Protein AF-A0A401ZTD4-F1 (afdb_monomer)

Mean predicted aligned error: 9.19 Å

Foldseek 3Di:
DDKDWDADPVLATQDIDDDPDDALVRLLVRVLSSLVSQQVVVVVPDDDDDDDDDDDDPDDPPRPRPQDQEDEDAPDPSNVSSVVVCCVVVVHPPNRYYHHDPVVCVSVVVSCVQVCVVAVVVVHDPDPVVVVVVVVVSSVVVCLCPQVDPPHRHPNVVVSVVVVCVVVVNDD

Radius of gyration: 19.17 Å; Cα contacts (8 Å, |Δi|>4): 160; chains: 1; bounding box: 56×31×46 Å

Solvent-accessible surface area (backbone atoms only — not comparable to full-atom values): 10530 Å² total; per-residue (Å²): 109,39,79,47,74,44,60,51,97,86,69,46,81,58,35,75,45,79,36,74,58,86,43,31,69,55,45,33,56,45,50,57,52,36,55,54,39,42,33,56,58,55,69,73,70,66,81,89,77,88,89,88,86,89,81,95,74,97,66,84,85,68,77,86,50,76,74,62,63,62,47,81,45,72,84,54,76,26,51,63,54,21,50,53,50,33,37,75,72,65,78,34,69,82,82,45,43,80,40,64,46,76,78,75,44,49,62,60,60,55,64,47,46,62,58,49,66,67,42,59,82,61,79,60,65,96,42,70,68,60,41,49,57,51,51,50,52,53,50,53,54,47,37,46,60,66,28,73,41,89,99,30,57,57,81,41,61,65,55,49,49,52,52,52,27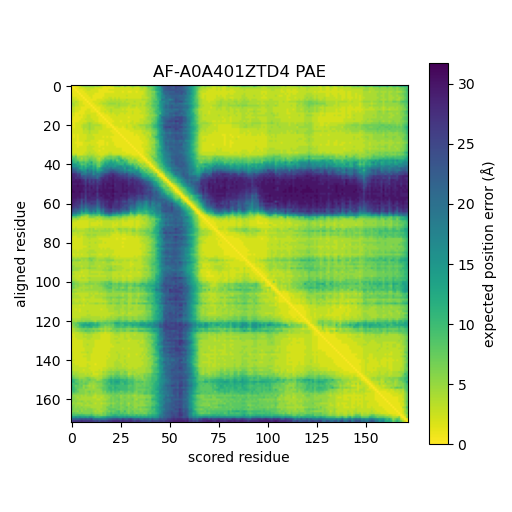,57,76,70,70,43,88,122

InterPro domains:
  IPR032874 DDE domain [PF13610] (2-39)
  IPR032874 DDE domain [PF13610] (68-148)
  IPR052183 Bacterial Insertion Sequence Transposase [PTHR35528] (68-152)

Sequence (172 aa):
MYLYRAVDSNGNILEFLLRPTRDAESAKCFFVKALASTARSASQACPISEQMAPPTTPTDTTIITPIPRVINVDKNAAYPKAIAELKATGMLAQHVELRQVKYLNNLIEQDHRFLKRLTKPGMGFFSFETAWRTIQGFEVMNMLRKGQVQGVNKGDVQRQATLVARLFGIVA

Organism: NCBI:txid1936993

Structure (mmCIF, N/CA/C/O backbone):
data_AF-A0A401ZTD4-F1
#
_entry.id   AF-A0A401ZTD4-F1
#
loop_
_atom_site.group_PDB
_atom_site.id
_atom_site.type_symbol
_atom_site.label_atom_id
_atom_site.label_alt_id
_atom_site.label_comp_id
_atom_site.label_asym_id
_atom_site.label_entity_id
_atom_site.label_seq_id
_atom_site.pdbx_PDB_ins_code
_atom_site.Cartn_x
_atom_site.Cartn_y
_atom_site.Cartn_z
_atom_site.occupancy
_atom_site.B_iso_or_equiv
_atom_site.auth_seq_id
_atom_site.auth_comp_id
_atom_site.auth_asym_id
_atom_site.auth_atom_id
_atom_site.pdbx_PDB_model_num
ATOM 1 N N . MET A 1 1 ? 10.043 2.271 9.294 1.00 86.62 1 MET A N 1
ATOM 2 C CA . MET A 1 1 ? 9.510 2.414 7.923 1.00 86.62 1 MET A CA 1
ATOM 3 C C . MET A 1 1 ? 8.459 1.346 7.694 1.00 86.62 1 MET A C 1
ATOM 5 O O . MET A 1 1 ? 8.718 0.183 7.976 1.00 86.62 1 MET A O 1
ATOM 9 N N . TYR A 1 2 ? 7.288 1.741 7.217 1.00 89.94 2 TYR A N 1
ATOM 10 C CA . TYR A 1 2 ? 6.114 0.894 7.064 1.00 89.94 2 TYR A CA 1
ATOM 11 C C . TYR A 1 2 ? 5.547 1.072 5.664 1.00 89.94 2 TYR A C 1
ATOM 13 O O . TYR A 1 2 ? 5.308 2.197 5.230 1.00 89.94 2 TYR A O 1
ATOM 21 N N . LEU A 1 3 ? 5.350 -0.042 4.966 1.00 90.56 3 LEU A N 1
ATOM 22 C CA . LEU A 1 3 ? 4.694 -0.068 3.668 1.00 90.56 3 LEU A CA 1
ATOM 23 C C . LEU A 1 3 ? 3.213 -0.377 3.868 1.00 90.56 3 LEU A C 1
ATOM 25 O O . LEU A 1 3 ? 2.852 -1.474 4.293 1.00 90.56 3 LEU A O 1
ATOM 29 N N . TYR A 1 4 ? 2.376 0.588 3.529 1.00 92.06 4 TYR A N 1
ATOM 30 C CA . TYR A 1 4 ? 0.948 0.404 3.354 1.00 92.06 4 TYR A CA 1
ATOM 31 C C . TYR A 1 4 ? 0.690 -0.001 1.909 1.00 92.06 4 TYR A C 1
ATOM 33 O O . TYR A 1 4 ? 1.300 0.547 0.989 1.00 92.06 4 TYR A O 1
ATOM 41 N N . ARG A 1 5 ? -0.195 -0.972 1.706 1.00 91.56 5 ARG A N 1
ATOM 42 C CA . ARG A 1 5 ? -0.524 -1.492 0.381 1.00 91.56 5 ARG A CA 1
ATOM 43 C C . ARG A 1 5 ? -1.977 -1.933 0.343 1.00 91.56 5 ARG A C 1
ATOM 45 O O . ARG A 1 5 ? -2.452 -2.550 1.292 1.00 91.56 5 ARG A O 1
ATOM 52 N N . ALA A 1 6 ? -2.661 -1.590 -0.739 1.00 91.12 6 ALA A N 1
ATOM 53 C CA . ALA A 1 6 ? -4.058 -1.898 -0.982 1.00 91.12 6 ALA A CA 1
ATOM 54 C C . ALA A 1 6 ? -4.144 -2.758 -2.234 1.00 91.12 6 ALA A C 1
ATOM 56 O O . ALA A 1 6 ? -3.526 -2.450 -3.258 1.00 91.12 6 ALA A O 1
ATOM 57 N N . VAL A 1 7 ? -4.923 -3.826 -2.129 1.00 89.31 7 VAL A N 1
ATOM 58 C CA . VAL A 1 7 ? -5.234 -4.719 -3.237 1.00 89.31 7 VAL A CA 1
ATOM 59 C C . VAL A 1 7 ? -6.740 -4.900 -3.332 1.00 89.31 7 VAL A C 1
ATOM 61 O O . VAL A 1 7 ? -7.432 -4.833 -2.314 1.00 89.31 7 VAL A O 1
ATOM 64 N N . ASP A 1 8 ? -7.243 -5.110 -4.542 1.00 88.31 8 ASP A N 1
ATOM 65 C CA . ASP A 1 8 ? -8.642 -5.475 -4.755 1.00 88.31 8 ASP A CA 1
ATOM 66 C C . ASP A 1 8 ? -8.884 -6.966 -4.425 1.00 88.31 8 ASP A C 1
ATOM 68 O O . ASP A 1 8 ? -7.971 -7.716 -4.059 1.00 88.31 8 ASP A O 1
ATOM 72 N N . SER A 1 9 ? -10.131 -7.418 -4.573 1.00 84.56 9 SER A N 1
ATOM 73 C CA . SER A 1 9 ? -10.515 -8.822 -4.376 1.00 84.56 9 SER A CA 1
ATOM 74 C C . SER A 1 9 ? -9.865 -9.790 -5.366 1.00 84.56 9 SER A C 1
ATOM 76 O O . SER A 1 9 ? -9.782 -10.980 -5.078 1.00 84.56 9 SER A O 1
ATOM 78 N N . ASN A 1 10 ? -9.400 -9.296 -6.513 1.00 84.81 10 ASN A N 1
ATOM 79 C CA . ASN A 1 10 ? -8.729 -10.076 -7.552 1.00 84.81 10 ASN A CA 1
ATOM 80 C C . ASN A 1 10 ? -7.206 -10.144 -7.331 1.00 84.81 10 ASN A C 1
ATOM 82 O O . ASN A 1 10 ? -6.486 -10.768 -8.113 1.00 84.81 10 ASN A O 1
ATOM 86 N N . GLY A 1 11 ? -6.695 -9.502 -6.275 1.00 84.88 11 GLY A N 1
ATOM 87 C CA . GLY A 1 11 ? -5.266 -9.393 -6.001 1.00 84.88 11 GLY A CA 1
ATOM 88 C C . GLY A 1 11 ? -4.554 -8.373 -6.890 1.00 84.88 11 GLY A C 1
ATOM 89 O O . GLY A 1 11 ? -3.323 -8.431 -7.022 1.00 84.88 11 GLY A O 1
ATOM 90 N N . ASN A 1 12 ? -5.291 -7.450 -7.514 1.00 88.31 12 ASN A N 1
ATOM 91 C CA . ASN A 1 12 ? -4.704 -6.332 -8.228 1.00 88.31 12 ASN A CA 1
ATOM 92 C C . ASN A 1 12 ? -4.248 -5.239 -7.283 1.00 88.31 12 ASN A C 1
ATOM 94 O O . ASN A 1 12 ? -4.865 -5.013 -6.251 1.00 88.31 12 ASN A O 1
ATOM 98 N N . ILE A 1 13 ? -3.158 -4.562 -7.635 1.00 89.25 13 ILE A N 1
ATOM 99 C CA . ILE A 1 13 ? -2.572 -3.544 -6.771 1.00 89.25 13 ILE A CA 1
ATOM 100 C C . ILE A 1 13 ? -3.310 -2.241 -7.049 1.00 89.25 13 ILE A C 1
ATOM 102 O O . ILE A 1 13 ? -3.307 -1.765 -8.179 1.00 89.25 13 ILE A O 1
ATOM 106 N N . LEU A 1 14 ? -3.936 -1.680 -6.019 1.00 89.31 14 LEU A N 1
ATOM 107 C CA . LEU A 1 14 ? -4.659 -0.414 -6.121 1.00 89.31 14 LEU A CA 1
ATOM 108 C C . LEU A 1 14 ? -3.753 0.757 -5.765 1.00 89.31 14 LEU A C 1
ATOM 110 O O . LEU A 1 14 ? -3.711 1.762 -6.466 1.00 89.31 14 LEU A O 1
ATOM 114 N N . GLU A 1 15 ? -3.041 0.638 -4.645 1.00 91.81 15 GLU A N 1
ATOM 115 C CA . GLU A 1 15 ? -2.232 1.732 -4.125 1.00 91.81 15 GLU A CA 1
ATOM 116 C C . GLU A 1 15 ? -1.180 1.233 -3.134 1.00 91.81 15 GLU A C 1
ATOM 118 O O . GLU A 1 15 ? -1.379 0.235 -2.436 1.00 91.81 15 GLU A O 1
ATOM 123 N N . PHE A 1 16 ? -0.074 1.962 -3.022 1.00 92.31 16 PHE A N 1
ATOM 124 C CA . PHE A 1 16 ? 0.932 1.745 -1.990 1.00 92.31 16 PHE A CA 1
ATOM 125 C C . PHE A 1 16 ? 1.449 3.073 -1.424 1.00 92.31 16 PHE A C 1
ATOM 127 O O . PHE A 1 16 ? 1.441 4.123 -2.071 1.00 92.31 16 PHE A O 1
ATOM 134 N N . LEU A 1 17 ? 1.901 3.046 -0.175 1.00 92.31 17 LEU A N 1
ATOM 135 C CA . LEU A 1 17 ? 2.442 4.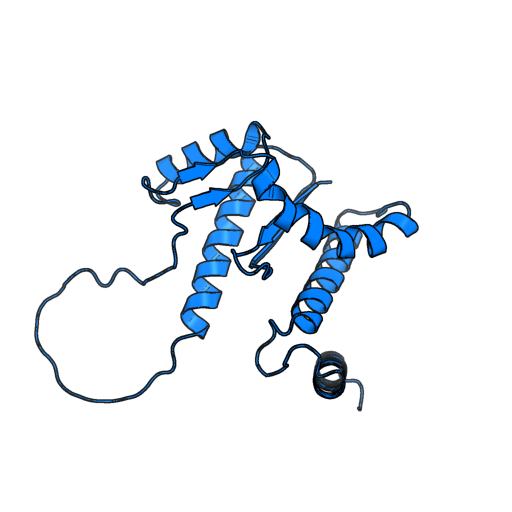213 0.511 1.00 92.31 17 LEU A CA 1
ATOM 136 C C . LEU A 1 17 ? 3.462 3.776 1.560 1.00 92.31 17 LEU A C 1
ATOM 138 O O . LEU A 1 17 ? 3.138 3.073 2.512 1.00 92.31 17 LEU A O 1
ATOM 142 N N . LEU A 1 18 ? 4.700 4.228 1.415 1.00 92.94 18 LEU A N 1
ATOM 143 C CA . LEU A 1 18 ? 5.709 4.154 2.460 1.00 92.94 18 LEU A CA 1
ATOM 144 C C . LEU A 1 18 ? 5.520 5.296 3.462 1.00 92.94 18 LEU A C 1
ATOM 146 O O . LEU A 1 18 ? 5.332 6.450 3.077 1.00 92.94 18 LEU A O 1
ATOM 150 N N . ARG A 1 19 ? 5.611 4.986 4.752 1.00 94.12 19 ARG A N 1
ATOM 151 C CA . ARG A 1 19 ? 5.589 5.967 5.845 1.00 94.12 19 ARG A CA 1
ATOM 152 C C . ARG A 1 19 ? 6.650 5.631 6.890 1.00 94.12 19 ARG A C 1
ATOM 154 O O . ARG A 1 19 ? 7.023 4.464 7.037 1.00 94.12 19 ARG A O 1
ATOM 161 N N . PRO A 1 20 ? 7.165 6.616 7.637 1.00 91.06 20 PRO A N 1
ATOM 162 C CA . PRO A 1 20 ? 8.104 6.348 8.722 1.00 91.06 20 PRO A CA 1
ATOM 163 C C . PRO A 1 20 ? 7.430 5.620 9.894 1.00 91.06 20 PRO A C 1
ATOM 165 O O . PRO A 1 20 ? 8.041 4.716 10.471 1.00 91.06 20 PRO A O 1
ATOM 168 N N . THR A 1 21 ? 6.163 5.947 10.174 1.00 93.00 21 THR A N 1
ATOM 169 C CA . THR A 1 21 ? 5.387 5.507 11.341 1.00 93.00 21 THR A CA 1
ATOM 170 C C . THR A 1 21 ? 4.154 4.677 10.961 1.00 93.00 21 THR A C 1
ATOM 172 O O . THR A 1 21 ? 3.694 4.668 9.813 1.00 93.00 21 THR A O 1
ATOM 175 N N . ARG A 1 22 ? 3.633 3.932 11.945 1.00 91.81 22 ARG A N 1
ATOM 176 C CA . ARG A 1 22 ? 2.448 3.069 11.813 1.00 91.81 22 ARG A CA 1
ATOM 177 C C . ARG A 1 22 ? 1.261 3.583 12.642 1.00 91.81 22 ARG A C 1
ATOM 179 O O . ARG A 1 22 ? 0.640 2.818 13.375 1.00 91.81 22 ARG A O 1
ATOM 186 N N . ASP A 1 23 ? 1.015 4.889 12.567 1.00 94.50 23 ASP A N 1
ATOM 187 C CA . ASP A 1 23 ? 0.002 5.620 13.338 1.00 94.50 23 ASP A CA 1
ATOM 188 C C . ASP A 1 23 ? -1.317 5.828 12.569 1.00 94.50 23 ASP A C 1
ATOM 190 O O . ASP A 1 23 ? -1.444 5.483 11.391 1.00 94.50 23 ASP A O 1
ATOM 194 N N . ALA A 1 24 ? -2.323 6.361 13.272 1.00 93.88 24 ALA A N 1
ATOM 195 C CA . ALA A 1 24 ? -3.649 6.623 12.715 1.00 93.88 24 ALA A CA 1
ATOM 196 C C . ALA A 1 24 ? -3.602 7.654 11.575 1.00 93.88 24 ALA A C 1
ATOM 198 O O . ALA A 1 24 ? -4.233 7.437 10.545 1.00 93.88 24 ALA A O 1
ATOM 199 N N . GLU A 1 25 ? -2.788 8.704 11.701 1.00 93.44 25 GLU A N 1
ATOM 200 C CA . GLU A 1 25 ? -2.612 9.729 10.662 1.00 93.44 25 GLU A CA 1
ATOM 201 C C . GLU A 1 25 ? -2.052 9.149 9.359 1.00 93.44 25 GLU A C 1
ATOM 203 O O . GLU A 1 25 ? -2.561 9.405 8.265 1.00 93.44 25 GLU A O 1
ATOM 208 N N . SER A 1 26 ? -1.029 8.299 9.455 1.00 94.44 26 SER A N 1
ATOM 209 C CA . SER A 1 26 ? -0.454 7.614 8.298 1.00 94.44 26 SER A CA 1
ATOM 210 C C . SER A 1 26 ? -1.451 6.646 7.663 1.00 94.44 26 SER A C 1
ATOM 212 O O . SER A 1 26 ? -1.539 6.587 6.435 1.00 94.44 26 SER A O 1
ATOM 214 N N . ALA A 1 27 ? -2.225 5.919 8.475 1.00 94.75 27 ALA A N 1
ATOM 215 C CA . ALA A 1 27 ? -3.280 5.035 7.986 1.00 94.75 27 ALA A CA 1
ATOM 216 C C . ALA A 1 27 ? -4.405 5.812 7.281 1.00 94.75 27 ALA A C 1
ATOM 218 O O . ALA A 1 27 ? -4.849 5.411 6.208 1.00 94.75 27 ALA A O 1
ATOM 219 N N . LYS A 1 28 ? -4.823 6.951 7.837 1.00 94.06 28 LYS A N 1
ATOM 220 C CA . LYS A 1 28 ? -5.820 7.854 7.255 1.00 94.06 28 LYS A CA 1
ATOM 221 C C . LYS A 1 28 ? -5.367 8.389 5.903 1.00 94.06 28 LYS A C 1
ATOM 223 O O . LYS A 1 28 ? -6.075 8.210 4.914 1.00 94.06 28 LYS A O 1
ATOM 228 N N . CYS A 1 29 ? -4.160 8.956 5.839 1.00 93.31 29 CYS A N 1
ATOM 229 C CA . CYS A 1 29 ? -3.552 9.413 4.587 1.00 93.31 29 CYS A CA 1
ATOM 230 C C . CYS A 1 29 ? -3.530 8.298 3.533 1.00 93.31 29 CYS A C 1
ATOM 232 O O . CYS A 1 29 ? -3.839 8.527 2.363 1.00 93.31 29 CYS A O 1
ATOM 234 N N . PHE A 1 30 ? -3.191 7.077 3.953 1.00 94.38 30 PHE A N 1
ATOM 235 C CA . PHE A 1 30 ? -3.178 5.927 3.064 1.00 94.38 30 PHE A CA 1
ATOM 236 C C . PHE A 1 30 ? -4.568 5.578 2.517 1.00 94.38 30 PHE A C 1
ATOM 238 O O . PHE A 1 30 ? -4.703 5.392 1.309 1.00 94.38 30 PHE A O 1
ATOM 245 N N . PHE A 1 31 ? -5.600 5.524 3.363 1.00 92.50 31 PHE A N 1
ATOM 246 C CA . PHE A 1 31 ? -6.964 5.242 2.912 1.00 92.50 31 PHE A CA 1
ATOM 247 C C . PHE A 1 31 ? -7.473 6.290 1.925 1.00 92.50 31 PHE A C 1
ATOM 249 O O . PHE A 1 31 ? -8.017 5.918 0.890 1.00 92.50 31 PHE A O 1
ATOM 256 N N . VAL A 1 32 ? -7.241 7.579 2.192 1.00 91.12 32 VAL A N 1
ATOM 257 C CA . VAL A 1 32 ? -7.607 8.660 1.260 1.00 91.12 32 VAL A CA 1
ATOM 258 C C . VAL A 1 32 ? -6.955 8.436 -0.103 1.00 91.12 32 VAL A C 1
ATOM 260 O O . VAL A 1 32 ? -7.631 8.480 -1.131 1.00 91.12 32 VAL A O 1
ATOM 263 N N . LYS A 1 33 ? -5.653 8.129 -0.114 1.00 91.31 33 LYS A N 1
ATOM 264 C CA . LYS A 1 33 ? -4.915 7.845 -1.347 1.00 91.31 33 LYS A CA 1
ATOM 265 C C . LYS A 1 33 ? -5.505 6.642 -2.094 1.00 91.31 33 LYS A C 1
ATOM 267 O O . LYS A 1 33 ? -5.759 6.735 -3.291 1.00 91.31 33 LYS A O 1
ATOM 272 N N . ALA A 1 34 ? -5.760 5.539 -1.389 1.00 90.75 34 ALA A N 1
ATOM 273 C CA . ALA A 1 34 ? -6.260 4.297 -1.978 1.00 90.75 34 ALA A CA 1
ATOM 274 C C . ALA A 1 34 ? -7.683 4.429 -2.553 1.00 90.75 34 ALA A C 1
ATOM 276 O O . ALA A 1 34 ? -7.962 3.928 -3.646 1.00 90.75 34 ALA A O 1
ATOM 277 N N . LEU A 1 35 ? -8.572 5.138 -1.852 1.00 88.19 35 LEU A N 1
ATOM 278 C CA . LEU A 1 35 ? -9.938 5.406 -2.312 1.00 88.19 35 LEU A CA 1
ATOM 279 C C . LEU A 1 35 ? -9.935 6.302 -3.556 1.00 88.19 35 LEU A C 1
ATOM 281 O O . LEU A 1 35 ? -10.625 6.006 -4.531 1.00 88.19 35 LEU A O 1
ATOM 285 N N . ALA A 1 36 ? -9.092 7.338 -3.572 1.00 85.88 36 ALA A N 1
ATOM 286 C CA . ALA A 1 36 ? -8.933 8.204 -4.739 1.00 85.88 36 ALA A CA 1
ATOM 287 C C . ALA A 1 36 ? -8.358 7.455 -5.956 1.00 85.88 36 ALA A C 1
ATOM 289 O O . ALA A 1 36 ? -8.752 7.718 -7.091 1.00 85.88 36 ALA A O 1
ATOM 290 N N . SER A 1 37 ? -7.439 6.511 -5.742 1.00 81.25 37 SER A N 1
ATOM 291 C CA . SER A 1 37 ? -6.886 5.687 -6.824 1.00 81.25 37 SER A CA 1
ATOM 292 C C . SER A 1 37 ? -7.911 4.710 -7.397 1.00 81.25 37 SER A C 1
ATOM 294 O O . SER A 1 37 ? -7.996 4.570 -8.613 1.00 81.25 37 SER A O 1
ATOM 296 N N . THR A 1 38 ? -8.777 4.148 -6.553 1.00 73.69 38 THR A N 1
ATOM 297 C CA . THR A 1 38 ? -9.906 3.312 -6.997 1.00 73.69 38 THR A CA 1
ATOM 298 C C . THR A 1 38 ? -10.894 4.101 -7.866 1.00 73.69 38 THR A C 1
ATOM 300 O O . THR A 1 38 ? -11.355 3.597 -8.889 1.00 73.69 38 THR A O 1
ATOM 303 N N . ALA A 1 39 ? -11.162 5.365 -7.518 1.00 68.56 39 ALA A N 1
ATOM 304 C CA . ALA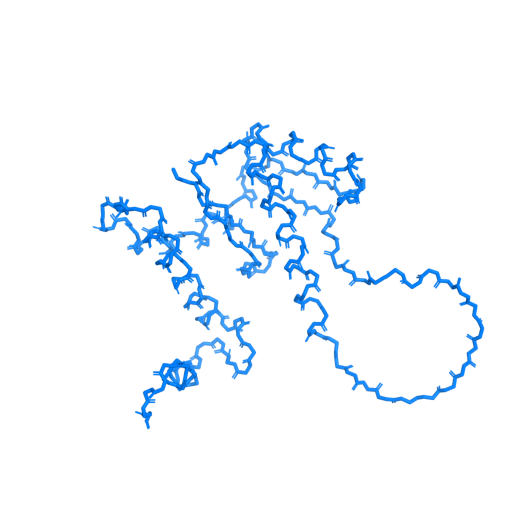 A 1 39 ? -11.995 6.261 -8.323 1.00 68.56 39 ALA A CA 1
ATOM 305 C C . ALA A 1 39 ? -11.421 6.495 -9.731 1.00 68.56 39 ALA A C 1
ATOM 307 O O . ALA A 1 39 ? -12.155 6.457 -10.717 1.00 68.56 39 ALA A O 1
ATOM 308 N N . ARG A 1 40 ? -10.097 6.686 -9.829 1.00 65.75 40 ARG A N 1
ATOM 309 C CA . ARG A 1 40 ? -9.394 6.902 -11.106 1.00 65.75 40 ARG A CA 1
ATOM 310 C C . ARG A 1 40 ? -9.351 5.651 -11.980 1.00 65.75 40 ARG A C 1
ATOM 312 O O . ARG A 1 40 ? -9.475 5.757 -13.193 1.00 65.75 40 ARG A O 1
ATOM 319 N N . SER A 1 41 ? -9.193 4.470 -11.385 1.00 58.78 41 SER A N 1
ATOM 320 C CA . SER A 1 41 ? -9.223 3.215 -12.143 1.00 58.78 41 SER A CA 1
ATOM 321 C C . SER A 1 41 ? -10.618 2.902 -12.699 1.00 58.78 41 SER A C 1
ATOM 323 O O . SER A 1 41 ? -10.721 2.331 -13.780 1.00 58.78 41 SER A O 1
ATOM 325 N N . ALA A 1 42 ? -11.687 3.301 -12.001 1.00 54.38 42 ALA A N 1
ATOM 326 C CA . ALA A 1 42 ? -13.065 3.090 -12.446 1.00 54.38 42 ALA A CA 1
ATOM 327 C C . ALA A 1 42 ? -13.477 4.008 -13.608 1.00 54.38 42 ALA A C 1
ATOM 329 O O . ALA A 1 42 ? -14.141 3.554 -14.537 1.00 54.38 42 ALA A O 1
ATOM 330 N N . SER A 1 43 ? -13.038 5.272 -13.610 1.00 49.00 4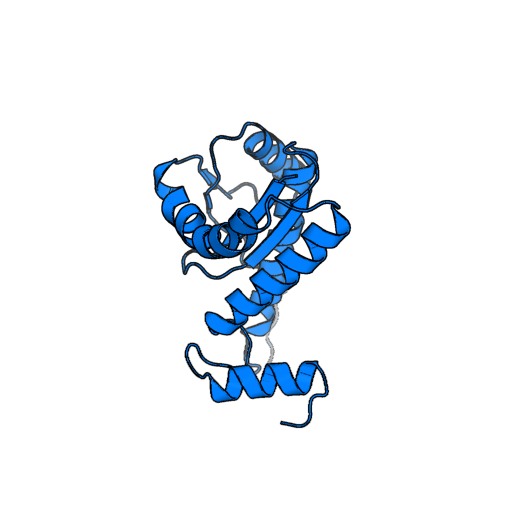3 SER A N 1
ATOM 331 C CA . SER A 1 43 ? -13.321 6.206 -14.710 1.00 49.00 43 SER A CA 1
ATOM 332 C C . SER A 1 43 ? -12.617 5.840 -16.023 1.00 49.00 43 SER A C 1
ATOM 334 O O . SER A 1 43 ? -13.036 6.282 -17.088 1.00 49.00 43 SER A O 1
ATOM 336 N N . GLN A 1 44 ? -11.583 4.997 -15.969 1.00 47.19 44 GLN A N 1
ATOM 337 C CA . GLN A 1 44 ? -10.836 4.525 -17.137 1.00 47.19 44 GLN A CA 1
ATOM 338 C C . GLN A 1 44 ? -11.434 3.263 -17.792 1.00 47.19 44 GLN A C 1
ATOM 340 O O . GLN A 1 44 ? -10.931 2.826 -18.826 1.00 47.19 44 GLN A O 1
ATOM 345 N N . ALA A 1 45 ? -12.487 2.679 -17.204 1.00 40.88 45 ALA A N 1
ATOM 346 C CA . ALA A 1 45 ? -13.141 1.451 -17.670 1.00 40.88 45 ALA A CA 1
ATOM 347 C C . ALA A 1 45 ? -14.464 1.683 -18.431 1.00 40.88 45 ALA A C 1
ATOM 349 O O . ALA A 1 45 ? -15.070 0.714 -18.883 1.00 40.88 45 ALA A O 1
ATOM 350 N N . CYS A 1 46 ? -14.916 2.932 -18.596 1.00 27.89 46 CYS A N 1
ATOM 351 C CA . CYS A 1 46 ? -16.112 3.250 -19.382 1.00 27.89 46 CYS A CA 1
ATOM 352 C C . CYS A 1 46 ? -15.746 3.501 -20.859 1.00 27.89 46 CYS A C 1
ATOM 354 O O . CYS A 1 46 ? -15.137 4.533 -21.150 1.00 27.89 46 CYS A O 1
ATOM 356 N N . PRO A 1 47 ? -16.120 2.627 -21.814 1.00 40.75 47 PRO A N 1
ATOM 357 C CA . PRO A 1 47 ? -16.100 2.987 -23.225 1.00 40.75 47 PRO A CA 1
ATOM 358 C C . PRO A 1 47 ? -17.260 3.950 -23.511 1.00 40.75 47 PRO A C 1
ATOM 360 O O . PRO A 1 47 ? -18.419 3.651 -23.231 1.00 40.75 47 PRO A O 1
ATOM 363 N N . ILE A 1 48 ? -16.945 5.123 -24.057 1.00 44.88 48 ILE A N 1
ATOM 364 C CA . ILE A 1 48 ? -17.940 6.062 -24.582 1.00 44.88 48 ILE A CA 1
ATOM 365 C C . ILE A 1 48 ? -18.494 5.459 -25.881 1.00 44.88 48 ILE A C 1
ATOM 367 O O . ILE A 1 48 ? -17.769 5.364 -26.868 1.00 44.88 48 ILE A O 1
ATOM 371 N N . SER A 1 49 ? -19.766 5.053 -25.884 1.00 37.97 49 SER A N 1
ATOM 372 C CA . SER A 1 49 ? -20.566 4.889 -27.104 1.00 37.97 49 SER A CA 1
ATOM 373 C C . SER A 1 49 ? -21.597 6.016 -27.170 1.00 37.97 49 SER A C 1
ATOM 375 O O . SER A 1 49 ? -22.348 6.230 -26.219 1.00 37.97 49 SER A O 1
ATOM 377 N N . GLU A 1 50 ? -21.587 6.749 -28.277 1.00 39.78 50 GLU A N 1
ATOM 378 C CA . GLU A 1 50 ? -22.398 7.936 -28.550 1.00 39.78 50 GLU A CA 1
ATOM 379 C C . GLU A 1 50 ? -23.903 7.668 -28.796 1.00 39.78 50 GLU A C 1
ATOM 381 O O . GLU A 1 50 ? -24.280 6.616 -29.302 1.00 39.78 50 GLU A O 1
ATOM 386 N N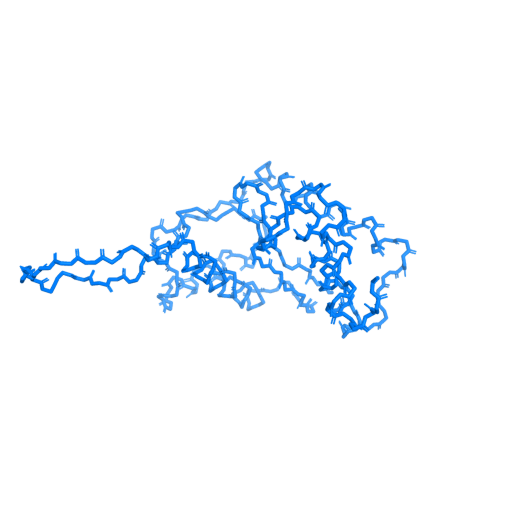 . GLN A 1 51 ? -24.693 8.731 -28.546 1.00 35.28 51 GLN A N 1
ATOM 387 C CA . GLN A 1 51 ? -25.941 9.188 -29.207 1.00 35.28 51 GLN A CA 1
ATOM 388 C C . GLN A 1 51 ? -27.353 8.921 -28.610 1.00 35.28 51 GLN A C 1
ATOM 390 O O . GLN A 1 51 ? -27.859 7.808 -28.566 1.00 35.28 51 GLN A O 1
ATOM 395 N N . MET A 1 52 ? -28.019 10.075 -28.374 1.00 32.78 52 MET A N 1
ATOM 396 C CA . MET A 1 52 ? -29.422 10.476 -28.648 1.00 32.78 52 MET A CA 1
ATOM 397 C C . MET A 1 52 ? -30.514 10.518 -27.540 1.00 32.78 52 MET A C 1
ATOM 399 O O . MET A 1 52 ? -30.959 9.503 -27.024 1.00 32.78 52 MET A O 1
ATOM 403 N N . ALA A 1 53 ? -31.037 11.754 -27.375 1.00 35.69 53 ALA A N 1
ATOM 404 C CA . ALA A 1 53 ? -32.335 12.245 -26.853 1.00 35.69 53 ALA A CA 1
ATOM 405 C C . ALA A 1 53 ? -32.546 12.466 -25.323 1.00 35.69 53 ALA A C 1
ATOM 407 O O . ALA A 1 53 ? -32.125 11.640 -24.518 1.00 35.69 53 ALA A O 1
ATOM 408 N N . PRO A 1 54 ? -33.216 13.575 -24.900 1.00 66.31 54 PRO A N 1
ATOM 409 C CA . PRO A 1 54 ? -33.434 13.911 -23.488 1.00 66.31 54 PRO A CA 1
ATOM 410 C C . PRO A 1 54 ? -34.753 13.323 -22.949 1.00 66.31 54 PRO A C 1
ATOM 412 O O . PRO A 1 54 ? -35.742 13.252 -23.681 1.00 66.31 54 PRO A O 1
ATOM 415 N N . PRO A 1 55 ? -34.817 12.985 -21.648 1.00 43.56 55 PRO A N 1
ATOM 416 C CA . PRO A 1 55 ? -35.802 13.664 -20.809 1.00 43.56 55 PRO A CA 1
ATOM 417 C C . PRO A 1 55 ? -35.308 14.014 -19.392 1.00 43.56 55 PRO A C 1
ATOM 419 O O . PRO A 1 55 ? -34.544 13.310 -18.742 1.00 43.56 55 PRO A O 1
ATOM 422 N N . THR A 1 56 ? -35.822 15.156 -18.944 1.00 46.31 56 THR A N 1
ATOM 423 C CA . THR A 1 56 ? -36.013 15.670 -17.580 1.00 46.31 56 THR A CA 1
ATOM 424 C C . THR A 1 56 ? -35.976 14.662 -16.422 1.00 46.31 56 THR A C 1
ATOM 426 O O . THR A 1 56 ? -36.840 13.791 -16.347 1.00 46.31 56 THR A O 1
ATOM 429 N N . THR A 1 57 ? -35.056 14.867 -15.465 1.00 29.62 57 THR A N 1
ATOM 430 C CA . THR A 1 57 ? -35.248 15.140 -14.008 1.00 29.62 57 THR A CA 1
ATOM 431 C C . THR A 1 57 ? -33.847 15.195 -13.359 1.00 29.62 57 THR A C 1
ATOM 433 O O . THR A 1 57 ? -33.026 14.337 -13.682 1.00 29.62 57 THR A O 1
ATOM 436 N N . PRO A 1 58 ? -33.506 16.154 -12.468 1.00 37.28 58 PRO A N 1
ATOM 437 C CA . PRO A 1 58 ? -32.204 16.167 -11.807 1.00 37.28 58 PRO A CA 1
ATOM 438 C C . PRO A 1 58 ? -32.219 15.156 -10.654 1.00 37.28 58 PRO A C 1
ATOM 440 O O . PRO A 1 58 ? -32.445 15.504 -9.499 1.00 37.28 58 PRO A O 1
ATOM 443 N N . THR A 1 59 ? -32.038 13.878 -10.969 1.00 32.38 59 THR A N 1
ATOM 444 C CA . THR A 1 59 ? -31.725 12.859 -9.965 1.00 32.38 59 THR A CA 1
ATOM 445 C C . THR A 1 59 ? -30.212 12.822 -9.804 1.00 32.38 59 THR A C 1
ATOM 447 O O . THR A 1 59 ? -29.499 12.643 -10.790 1.00 32.38 59 THR A O 1
ATOM 450 N N . ASP A 1 60 ? -29.754 13.052 -8.569 1.00 30.75 60 ASP A N 1
ATOM 451 C CA . ASP A 1 60 ? -28.375 12.956 -8.079 1.00 30.75 60 ASP A CA 1
ATOM 452 C C . ASP A 1 60 ? -27.424 12.226 -9.034 1.00 30.75 60 ASP A C 1
ATOM 454 O O . ASP A 1 60 ? -27.277 11.002 -9.004 1.00 30.75 60 ASP A O 1
ATOM 458 N N . THR A 1 61 ? -26.715 12.990 -9.865 1.00 32.75 61 THR A N 1
ATOM 459 C CA . THR A 1 61 ? -25.566 12.470 -10.610 1.00 32.75 61 THR A CA 1
ATOM 460 C C . THR A 1 61 ? -24.384 12.400 -9.645 1.00 32.75 61 THR A C 1
ATOM 462 O O . THR A 1 61 ? -23.413 13.148 -9.737 1.00 32.75 61 THR A O 1
ATOM 465 N N . THR A 1 62 ? -24.494 11.515 -8.652 1.00 36.34 62 THR A N 1
ATOM 466 C CA . THR A 1 62 ? -23.371 11.141 -7.796 1.00 36.34 62 THR A CA 1
ATOM 467 C C . THR A 1 62 ? -22.452 10.285 -8.649 1.00 36.34 62 THR A C 1
ATOM 469 O O . THR A 1 62 ? -22.783 9.151 -8.989 1.00 36.34 62 THR A O 1
ATOM 472 N N . ILE A 1 63 ? -21.314 10.853 -9.044 1.00 37.62 63 ILE A N 1
ATOM 473 C CA . ILE A 1 63 ? -20.242 10.161 -9.764 1.00 37.62 63 ILE A CA 1
ATOM 474 C C . ILE A 1 63 ? -20.010 8.800 -9.094 1.00 37.62 63 ILE A C 1
ATOM 476 O O . ILE A 1 63 ? -19.627 8.749 -7.923 1.00 37.62 63 ILE A O 1
ATOM 480 N N . ILE A 1 64 ? -20.266 7.706 -9.825 1.00 44.72 64 ILE A N 1
ATOM 481 C CA . ILE A 1 64 ? -20.096 6.320 -9.362 1.00 44.72 64 ILE A CA 1
ATOM 482 C C . ILE A 1 64 ? -18.596 6.064 -9.177 1.00 44.72 64 ILE A C 1
ATOM 484 O O . ILE A 1 64 ? -17.909 5.49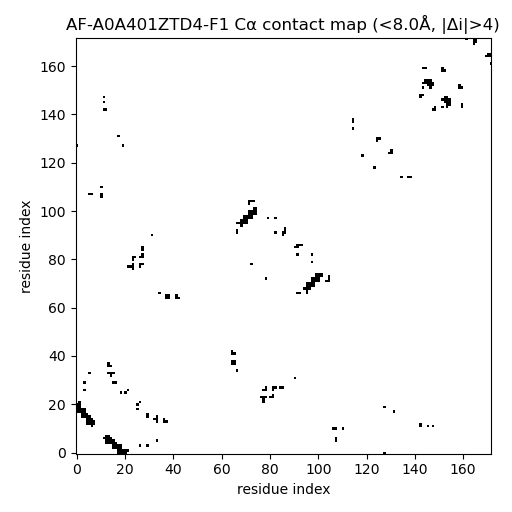0 -10.015 1.00 44.72 64 ILE A O 1
ATOM 488 N N . THR A 1 65 ? -18.064 6.541 -8.062 1.00 49.53 65 THR A N 1
ATOM 489 C CA . THR A 1 6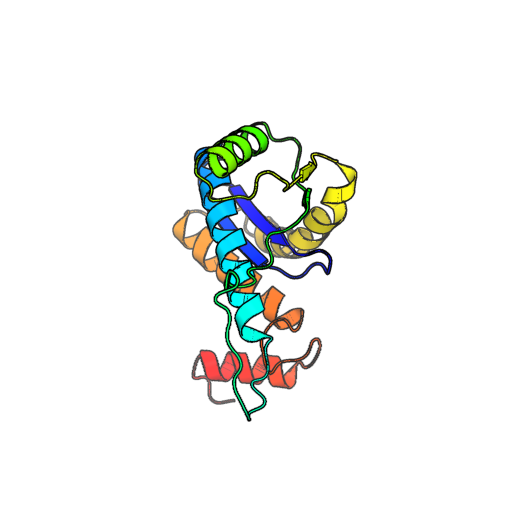5 ? -16.798 6.080 -7.511 1.00 49.53 65 THR A CA 1
ATOM 490 C C . THR A 1 65 ? -17.093 4.741 -6.834 1.00 49.53 65 THR A C 1
ATOM 492 O O . THR A 1 65 ? -18.042 4.692 -6.047 1.00 49.53 65 THR A O 1
ATOM 495 N N . PRO A 1 66 ? -16.345 3.648 -7.081 1.00 64.94 66 PRO A N 1
ATOM 496 C CA . PRO A 1 66 ? -16.589 2.395 -6.381 1.00 64.94 66 PRO A CA 1
ATOM 497 C C . PRO A 1 66 ? -16.103 2.537 -4.939 1.00 64.94 66 PRO A C 1
ATOM 499 O O . PRO A 1 66 ? -14.970 2.203 -4.595 1.00 64.94 66 PRO A O 1
ATOM 502 N N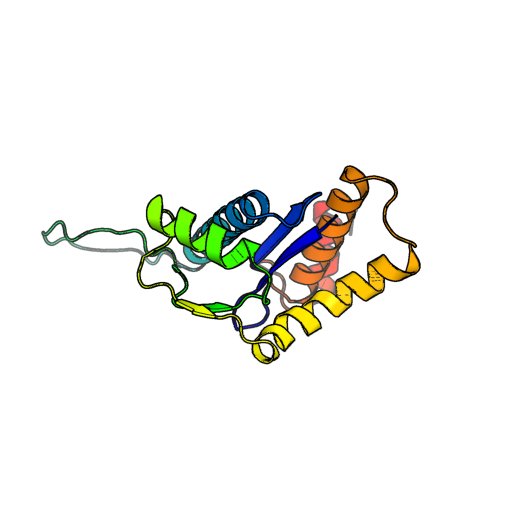 . ILE A 1 67 ? -16.965 3.087 -4.090 1.00 72.88 67 ILE A N 1
ATOM 503 C CA . ILE A 1 67 ? -16.766 3.105 -2.648 1.00 72.88 67 ILE A CA 1
ATOM 504 C C . ILE A 1 67 ? -16.858 1.641 -2.193 1.00 72.88 67 ILE A C 1
ATOM 506 O O . ILE A 1 67 ? -17.878 0.985 -2.430 1.00 72.88 67 ILE A O 1
ATOM 510 N N . PRO A 1 68 ? -15.797 1.082 -1.589 1.00 85.56 68 PRO A N 1
ATOM 511 C CA . PRO A 1 68 ? -15.782 -0.324 -1.222 1.00 85.56 68 PRO A CA 1
ATOM 512 C C . PRO A 1 68 ? -16.811 -0.580 -0.124 1.00 85.56 68 PRO A C 1
ATOM 514 O O . PRO A 1 68 ? -16.838 0.123 0.880 1.00 85.56 68 PRO A O 1
ATOM 517 N N . ARG A 1 69 ? -17.618 -1.636 -0.264 1.00 89.94 69 ARG A N 1
ATOM 518 C CA . ARG A 1 69 ? -18.569 -2.040 0.789 1.00 89.94 69 ARG A CA 1
ATOM 519 C C . ARG A 1 69 ? -17.860 -2.517 2.058 1.00 89.94 69 ARG A C 1
ATOM 521 O O . ARG A 1 69 ? -18.369 -2.329 3.158 1.00 89.94 69 ARG A O 1
ATOM 528 N N . VAL A 1 70 ? -16.704 -3.160 1.895 1.00 90.75 70 VAL A N 1
ATOM 529 C CA . VAL A 1 70 ? -15.942 -3.793 2.974 1.00 90.75 70 VAL A CA 1
ATOM 530 C C . VAL A 1 70 ? -14.457 -3.521 2.771 1.00 90.75 70 VAL A C 1
ATOM 532 O O . VAL A 1 70 ? -13.941 -3.704 1.670 1.00 90.75 70 VAL A O 1
ATOM 535 N N . ILE A 1 71 ? -13.761 -3.150 3.844 1.00 91.38 71 ILE A N 1
ATOM 536 C CA . ILE A 1 71 ? -12.304 -3.015 3.881 1.00 91.38 71 ILE A CA 1
ATOM 537 C C . ILE A 1 71 ? -11.754 -4.040 4.876 1.00 91.38 71 ILE A C 1
ATOM 539 O O . ILE A 1 71 ? -12.068 -4.001 6.067 1.00 91.38 71 ILE A O 1
ATOM 543 N N . ASN A 1 72 ? -10.917 -4.958 4.388 1.00 91.31 72 ASN A N 1
ATOM 544 C CA . ASN A 1 72 ? -10.172 -5.889 5.234 1.00 91.31 72 ASN A CA 1
ATOM 545 C C . ASN A 1 72 ? -8.827 -5.271 5.626 1.00 91.31 72 ASN A C 1
ATOM 547 O O . ASN A 1 72 ? -8.092 -4.779 4.770 1.00 91.31 72 ASN A O 1
ATOM 551 N N . VAL A 1 73 ? -8.500 -5.319 6.915 1.00 90.69 73 VAL A N 1
ATOM 552 C CA . VAL A 1 73 ? -7.229 -4.833 7.463 1.00 90.69 73 VAL A CA 1
ATOM 553 C C . VAL A 1 73 ? -6.664 -5.812 8.488 1.00 90.69 73 VAL A C 1
ATOM 555 O O . VAL A 1 73 ? -7.328 -6.746 8.951 1.00 90.69 73 VAL A O 1
ATOM 558 N N . ASP A 1 74 ? -5.409 -5.604 8.872 1.00 86.19 74 ASP A N 1
ATOM 559 C CA . ASP A 1 74 ? -4.840 -6.287 10.029 1.00 86.19 74 ASP A CA 1
ATOM 560 C C . ASP A 1 74 ? -5.363 -5.711 11.359 1.00 86.19 74 ASP A C 1
ATOM 562 O O . ASP A 1 74 ? -6.114 -4.739 11.397 1.00 86.19 74 ASP A O 1
ATOM 566 N N . LYS A 1 75 ? -4.982 -6.342 12.474 1.00 86.56 75 LYS A N 1
ATOM 567 C CA . LYS A 1 75 ? -5.461 -5.985 13.818 1.00 86.56 75 LYS A CA 1
ATOM 568 C C . LYS A 1 75 ? -4.771 -4.757 14.439 1.00 86.56 75 LYS A C 1
ATOM 570 O O . LYS A 1 75 ? -4.751 -4.620 15.659 1.00 86.56 75 LYS A O 1
ATOM 575 N N . ASN A 1 76 ? -4.143 -3.886 13.651 1.00 89.31 76 ASN A N 1
ATOM 576 C CA . ASN A 1 76 ? -3.515 -2.679 14.178 1.00 89.31 76 ASN A CA 1
ATOM 577 C C . ASN A 1 76 ? -4.566 -1.664 14.667 1.00 89.31 76 ASN A C 1
ATOM 579 O O . ASN A 1 76 ? -5.456 -1.256 13.922 1.00 89.31 76 ASN A O 1
ATOM 583 N N . ALA A 1 77 ? -4.382 -1.175 15.896 1.00 92.25 77 ALA A N 1
ATOM 584 C CA . ALA A 1 77 ? -5.215 -0.162 16.543 1.00 92.25 77 ALA A CA 1
ATOM 585 C C . ALA A 1 77 ? -5.280 1.188 15.797 1.00 92.25 77 ALA A C 1
ATOM 587 O O . ALA A 1 77 ? -6.190 1.979 16.045 1.00 92.25 77 ALA A O 1
ATOM 588 N N . ALA A 1 78 ? -4.347 1.461 14.881 1.00 94.00 78 ALA A N 1
ATOM 589 C CA . ALA A 1 78 ? -4.382 2.650 14.032 1.00 94.00 78 ALA A CA 1
ATOM 590 C C . ALA A 1 78 ? -5.566 2.655 13.046 1.00 94.00 78 ALA A C 1
ATOM 592 O O . ALA A 1 78 ? -6.126 3.718 12.778 1.00 94.00 78 ALA A O 1
ATOM 593 N N . TYR A 1 79 ? -5.974 1.491 12.521 1.00 93.06 79 TYR A N 1
ATOM 594 C CA . TYR A 1 79 ? -6.990 1.426 11.465 1.00 93.06 79 TYR A CA 1
ATOM 595 C C . TYR A 1 79 ? -8.399 1.795 11.941 1.00 93.06 79 TYR A C 1
ATOM 597 O O . TYR A 1 79 ? -9.029 2.611 11.270 1.00 93.06 79 TYR A O 1
ATOM 605 N N . PRO A 1 80 ? -8.905 1.292 13.087 1.00 94.19 80 PRO A N 1
ATOM 606 C CA . PRO A 1 80 ? -10.211 1.712 13.590 1.00 94.19 80 PRO A CA 1
ATOM 607 C C . PRO A 1 80 ? -10.296 3.220 13.843 1.00 94.19 80 PRO A C 1
ATOM 609 O O . PRO A 1 80 ? -11.298 3.835 13.491 1.00 94.19 80 PRO A O 1
ATOM 612 N N . LYS A 1 81 ? -9.228 3.822 14.387 1.00 95.12 81 LYS A N 1
ATOM 613 C CA . LYS A 1 81 ? -9.150 5.272 14.627 1.00 95.12 81 LYS A CA 1
ATOM 614 C C . LYS A 1 81 ? -9.220 6.056 13.317 1.00 95.12 81 LYS A C 1
ATOM 616 O O . LYS A 1 81 ? -10.090 6.904 13.159 1.00 95.12 81 LYS A O 1
ATOM 621 N N . ALA A 1 82 ? -8.384 5.689 12.346 1.00 94.81 82 ALA A N 1
ATOM 622 C CA . ALA A 1 82 ? -8.371 6.320 11.029 1.00 94.81 82 ALA A CA 1
ATOM 623 C C . ALA A 1 82 ? -9.726 6.206 10.306 1.00 94.81 82 ALA A C 1
ATOM 625 O O . ALA A 1 82 ? -10.192 7.171 9.711 1.00 94.81 82 ALA A O 1
ATOM 626 N N . ILE A 1 83 ? -10.384 5.045 10.373 1.00 93.31 83 ILE A N 1
ATOM 627 C CA . ILE A 1 83 ? -11.694 4.825 9.742 1.00 93.31 83 ILE A CA 1
ATOM 628 C C . ILE A 1 83 ? -12.794 5.638 10.429 1.00 93.31 83 ILE A C 1
ATOM 630 O O . ILE A 1 83 ? -13.640 6.203 9.738 1.00 93.31 83 ILE A O 1
ATOM 634 N N . ALA A 1 84 ? -12.789 5.719 11.763 1.00 93.81 84 ALA A N 1
ATOM 635 C CA . ALA A 1 84 ? -13.746 6.538 12.503 1.00 93.81 84 ALA A CA 1
ATOM 636 C C . ALA A 1 84 ? -13.633 8.018 12.107 1.00 93.81 84 ALA A C 1
ATOM 638 O O . ALA A 1 84 ? -14.645 8.654 11.815 1.00 93.81 84 ALA A O 1
ATOM 639 N N . GLU A 1 85 ? -12.408 8.536 12.006 1.00 93.88 85 GLU A N 1
ATOM 640 C CA . GLU A 1 85 ? -12.164 9.901 11.539 1.00 93.88 85 GLU A CA 1
ATOM 641 C C . GLU A 1 85 ? -12.599 10.115 10.087 1.00 93.88 85 GLU A C 1
ATOM 643 O O . GLU A 1 85 ? -13.249 11.112 9.797 1.00 93.88 85 GLU A O 1
ATOM 648 N N . LEU A 1 86 ? -12.296 9.183 9.176 1.00 91.19 86 LEU A N 1
ATOM 649 C CA . LEU A 1 86 ? -12.694 9.293 7.764 1.00 91.19 86 LEU A CA 1
ATOM 650 C C . LEU A 1 86 ? -14.210 9.283 7.571 1.00 91.19 86 LEU A C 1
ATOM 652 O O . LEU A 1 86 ? -14.723 9.946 6.670 1.00 91.19 86 LEU A O 1
ATOM 656 N N . LYS A 1 87 ? -14.928 8.533 8.412 1.00 92.75 87 LYS A N 1
ATOM 657 C CA . LYS A 1 87 ? -16.390 8.573 8.456 1.00 92.75 87 LYS A CA 1
ATOM 658 C C . LYS A 1 87 ? -16.878 9.914 8.998 1.00 92.75 87 LYS A C 1
ATOM 660 O O . LYS A 1 87 ? -17.774 10.507 8.407 1.00 92.75 87 LYS A O 1
ATOM 665 N N . ALA A 1 88 ? -16.278 10.416 10.077 1.00 91.81 88 ALA A N 1
ATOM 666 C CA . ALA A 1 88 ? -16.644 11.706 10.659 1.00 91.81 88 ALA A CA 1
ATOM 667 C C . ALA A 1 88 ? -16.418 12.884 9.691 1.00 91.81 88 ALA A C 1
ATOM 669 O O . ALA A 1 88 ? -17.226 13.805 9.661 1.00 91.81 88 ALA A O 1
ATOM 670 N N . THR A 1 89 ? -15.368 12.840 8.864 1.00 89.19 89 THR A N 1
ATOM 671 C CA . THR A 1 89 ? -15.090 13.866 7.844 1.00 89.19 89 THR A CA 1
ATOM 672 C C . THR A 1 89 ? -15.889 13.694 6.548 1.00 89.19 89 THR A C 1
ATOM 674 O O . THR A 1 89 ? -15.751 14.512 5.644 1.00 89.19 89 THR A O 1
ATOM 677 N N . GLY A 1 90 ? -16.694 12.633 6.418 1.00 85.62 90 GLY A N 1
ATOM 678 C CA . GLY A 1 90 ? -17.470 12.342 5.207 1.00 85.62 90 GLY A CA 1
ATOM 679 C C . GLY A 1 90 ? -16.642 11.835 4.019 1.00 85.62 90 GLY A C 1
ATOM 680 O O . GLY A 1 90 ? -17.170 11.698 2.920 1.00 85.62 90 GLY A O 1
ATOM 681 N N . MET A 1 91 ? -15.356 11.524 4.216 1.00 85.44 91 MET A N 1
ATOM 682 C CA . MET A 1 91 ? -14.488 10.981 3.159 1.00 85.44 91 MET A CA 1
ATOM 683 C C . MET A 1 91 ? -14.725 9.488 2.901 1.00 85.44 91 MET A C 1
ATOM 685 O O . MET A 1 91 ? -14.354 8.973 1.847 1.00 85.44 91 MET A O 1
ATOM 689 N N . LEU A 1 92 ? -15.313 8.781 3.868 1.00 87.69 92 LEU A N 1
ATOM 690 C CA . LEU A 1 92 ? -15.698 7.380 3.753 1.00 87.69 92 LEU A CA 1
ATOM 691 C C . LEU A 1 92 ? -17.170 7.219 4.127 1.00 87.69 92 LEU A C 1
ATOM 693 O O . LEU A 1 92 ? -17.595 7.697 5.176 1.00 87.69 92 LEU A O 1
ATOM 697 N N . ALA A 1 93 ? -17.930 6.495 3.306 1.00 87.88 93 ALA A N 1
ATOM 698 C CA . ALA A 1 93 ? -19.346 6.290 3.570 1.00 87.88 93 ALA A CA 1
ATOM 699 C C . ALA A 1 93 ? -19.590 5.485 4.863 1.00 87.88 93 ALA A C 1
ATOM 701 O O . ALA A 1 93 ? -18.874 4.540 5.209 1.00 87.88 93 ALA A O 1
ATOM 702 N N . GLN A 1 94 ? -20.660 5.836 5.571 1.00 88.81 94 GLN A N 1
ATOM 703 C CA . GLN A 1 94 ? -20.983 5.301 6.896 1.00 88.81 94 GLN A CA 1
ATOM 704 C C . GLN A 1 94 ? -21.243 3.795 6.862 1.00 88.81 94 GLN A C 1
ATOM 706 O O . GLN A 1 94 ? -20.865 3.088 7.800 1.00 88.81 94 GLN A O 1
ATOM 711 N N . HIS A 1 95 ? -21.807 3.313 5.753 1.00 89.62 95 HIS A N 1
ATOM 712 C CA . HIS A 1 95 ? -22.126 1.908 5.520 1.00 89.62 95 HIS A CA 1
ATOM 713 C C . HIS A 1 95 ? -20.898 1.025 5.233 1.00 89.62 95 HIS A C 1
ATOM 715 O O . HIS A 1 95 ? -21.045 -0.194 5.184 1.00 89.62 95 HIS A O 1
ATOM 721 N N . VAL A 1 96 ? -19.703 1.599 5.032 1.00 91.50 96 VAL A N 1
ATOM 722 C CA . VAL A 1 96 ? -18.491 0.809 4.772 1.00 91.50 96 VAL A CA 1
ATOM 723 C C . VAL A 1 96 ? -18.096 0.033 6.023 1.00 91.50 96 VAL A C 1
ATOM 725 O O . VAL A 1 96 ? -17.861 0.611 7.090 1.00 91.50 96 VAL A O 1
ATOM 728 N N . GLU A 1 97 ? -18.000 -1.284 5.893 1.00 92.19 97 GLU A N 1
ATOM 729 C CA . GLU A 1 97 ? -17.642 -2.182 6.986 1.00 92.19 97 GLU A CA 1
ATOM 730 C C . GLU A 1 97 ? -16.117 -2.351 7.078 1.00 92.19 97 GLU A C 1
ATOM 732 O O . GLU A 1 97 ? -15.447 -2.614 6.078 1.00 92.19 97 GLU A O 1
ATOM 737 N N . LEU A 1 98 ? -15.558 -2.242 8.287 1.00 92.06 98 LEU A N 1
ATOM 738 C CA . LEU A 1 98 ? -14.157 -2.570 8.555 1.00 92.06 98 LEU A CA 1
ATOM 739 C C . LEU A 1 98 ? -14.066 -3.966 9.171 1.00 92.06 98 LEU A C 1
ATOM 741 O O . LEU A 1 98 ? -14.648 -4.217 10.226 1.00 92.06 98 LEU A O 1
ATOM 745 N N . ARG A 1 99 ? -13.266 -4.847 8.570 1.00 91.88 99 ARG A N 1
ATOM 746 C CA . ARG A 1 99 ? -13.037 -6.210 9.065 1.00 91.88 99 ARG A CA 1
ATOM 747 C C . ARG A 1 99 ? -11.579 -6.420 9.456 1.00 91.88 99 ARG A C 1
ATOM 749 O O . ARG A 1 99 ? -10.669 -6.174 8.672 1.00 91.88 99 ARG A O 1
ATOM 756 N N . GLN A 1 100 ? -11.365 -6.932 10.667 1.00 90.19 100 GLN A N 1
ATOM 757 C CA . GLN A 1 100 ? -10.043 -7.225 11.244 1.00 90.19 100 GLN A CA 1
ATOM 758 C C . GLN A 1 100 ? -9.811 -8.737 11.372 1.00 90.19 100 GLN A C 1
ATOM 760 O O . GLN A 1 100 ? -9.550 -9.282 12.452 1.00 90.19 100 GLN A O 1
ATOM 765 N N . VAL A 1 101 ? -9.966 -9.446 10.257 1.00 85.31 101 VAL A N 1
ATOM 766 C CA . VAL A 1 101 ? -9.973 -10.909 10.229 1.00 85.31 101 VAL A CA 1
ATOM 767 C C . VAL A 1 101 ? -8.628 -11.430 9.734 1.00 85.31 101 VAL A C 1
ATOM 769 O O . VAL A 1 101 ? -8.286 -11.287 8.565 1.00 85.31 101 VAL A O 1
ATOM 772 N N . LYS A 1 102 ? -7.871 -12.083 10.627 1.00 80.12 102 LYS A N 1
ATOM 773 C CA . LYS A 1 102 ? -6.488 -12.522 10.364 1.00 80.12 102 LYS A CA 1
ATOM 774 C C . LYS A 1 102 ? -6.353 -13.340 9.074 1.00 80.12 102 LYS A C 1
ATOM 776 O O . LYS A 1 102 ? -5.445 -13.089 8.298 1.00 80.12 102 LYS A O 1
ATOM 781 N N . TYR A 1 103 ? -7.251 -14.296 8.842 1.00 80.38 103 TYR A N 1
ATOM 782 C CA . TYR A 1 103 ? -7.148 -15.216 7.706 1.00 80.38 103 TYR A CA 1
ATOM 783 C C . TYR A 1 103 ? -7.532 -14.584 6.359 1.00 80.38 103 TYR A C 1
ATOM 785 O O . TYR A 1 103 ? -7.066 -15.045 5.321 1.00 80.38 103 TYR A O 1
ATOM 793 N N . LEU A 1 104 ? -8.324 -13.506 6.348 1.00 80.12 104 LEU A N 1
ATOM 794 C CA . LEU A 1 104 ? -8.656 -12.790 5.109 1.00 80.12 104 LEU A CA 1
ATOM 795 C C . LEU A 1 104 ? -7.480 -11.956 4.589 1.00 80.12 104 LEU A C 1
ATOM 797 O O . LEU A 1 104 ? -7.438 -11.609 3.412 1.00 80.12 104 LEU A O 1
ATOM 801 N N . ASN A 1 105 ? -6.476 -11.714 5.433 1.00 81.94 105 ASN A N 1
ATOM 802 C CA . ASN A 1 105 ? -5.272 -10.992 5.040 1.00 81.94 105 ASN A CA 1
ATOM 803 C C . ASN A 1 105 ? -4.261 -11.877 4.295 1.00 81.94 105 ASN A C 1
ATOM 805 O O . ASN A 1 105 ? -3.272 -11.356 3.783 1.00 81.94 105 ASN A O 1
ATOM 809 N N . ASN A 1 106 ? -4.523 -13.184 4.154 1.00 85.62 106 ASN A N 1
ATOM 810 C CA . ASN A 1 106 ? -3.653 -14.113 3.428 1.00 85.62 106 ASN A CA 1
ATOM 811 C C . ASN A 1 106 ? -3.377 -13.663 1.982 1.00 85.62 106 ASN A C 1
ATOM 813 O O . ASN A 1 106 ? -2.270 -13.866 1.488 1.00 85.62 106 ASN A O 1
ATOM 817 N N . LEU A 1 107 ? -4.344 -13.022 1.311 1.00 82.94 107 LEU A N 1
ATOM 818 C CA . LEU A 1 107 ? -4.155 -12.468 -0.036 1.00 82.94 107 LEU A CA 1
ATOM 819 C C . LEU A 1 107 ? -3.080 -11.370 -0.040 1.00 82.94 107 LEU A C 1
ATOM 821 O O . LEU A 1 107 ? -2.156 -11.402 -0.850 1.00 82.94 107 LEU A O 1
ATOM 825 N N . ILE A 1 108 ? -3.156 -10.442 0.918 1.00 82.38 108 ILE A N 1
ATOM 826 C CA . ILE A 1 108 ? -2.172 -9.365 1.099 1.00 82.38 108 ILE A CA 1
ATOM 827 C C . ILE A 1 108 ? -0.804 -9.957 1.460 1.00 82.38 108 ILE A C 1
ATOM 829 O O . ILE A 1 108 ? 0.231 -9.525 0.942 1.00 82.38 108 ILE A O 1
ATOM 833 N N . GLU A 1 109 ? -0.794 -10.981 2.318 1.00 82.88 109 GLU A N 1
ATOM 834 C CA . GLU A 1 109 ? 0.425 -11.678 2.720 1.00 82.88 109 GLU A CA 1
ATOM 835 C C . GLU A 1 109 ? 1.089 -12.444 1.577 1.00 82.88 109 GLU A C 1
ATOM 837 O O . GLU A 1 109 ? 2.313 -12.554 1.526 1.00 82.88 109 GLU A O 1
ATOM 842 N N . GLN A 1 110 ? 0.318 -12.998 0.648 1.00 84.94 110 GLN A N 1
ATOM 843 C CA . GLN A 1 110 ? 0.870 -13.603 -0.558 1.00 84.94 110 GLN A CA 1
ATOM 844 C C . GLN A 1 110 ? 1.399 -12.533 -1.506 1.00 84.94 110 GLN A C 1
ATOM 846 O O . GLN A 1 110 ? 2.513 -12.667 -2.020 1.00 84.94 110 GLN A O 1
ATOM 851 N N . ASP A 1 111 ? 0.650 -11.447 -1.684 1.00 84.44 111 ASP A N 1
ATOM 852 C CA . ASP A 1 111 ? 0.990 -10.413 -2.650 1.00 84.44 111 ASP A CA 1
ATOM 853 C C . ASP A 1 111 ? 2.293 -9.684 -2.301 1.00 84.44 111 ASP A C 1
ATOM 855 O O . ASP A 1 111 ? 3.087 -9.346 -3.181 1.00 84.44 111 ASP A O 1
ATOM 859 N N . HIS A 1 112 ? 2.585 -9.473 -1.014 1.00 86.19 112 HIS A N 1
ATOM 860 C CA . HIS A 1 112 ? 3.845 -8.844 -0.610 1.00 86.19 112 HIS A CA 1
ATOM 861 C C . HIS A 1 112 ? 5.061 -9.790 -0.637 1.00 86.19 112 HIS A C 1
ATOM 863 O O . HIS A 1 112 ? 6.182 -9.345 -0.375 1.00 86.19 112 HIS A O 1
ATOM 869 N N . ARG A 1 113 ? 4.893 -11.092 -0.944 1.00 88.38 113 ARG A N 1
ATOM 870 C CA . ARG A 1 113 ? 6.020 -12.051 -0.980 1.00 88.38 113 ARG A CA 1
ATOM 871 C C . ARG A 1 113 ? 7.032 -11.670 -2.045 1.00 88.38 113 ARG A C 1
ATOM 873 O O . ARG A 1 113 ? 8.227 -11.808 -1.805 1.00 88.38 113 ARG A O 1
ATOM 880 N N . PHE A 1 114 ? 6.563 -11.181 -3.190 1.00 88.69 114 PHE A N 1
ATOM 881 C CA . PHE A 1 114 ? 7.427 -10.694 -4.262 1.00 88.69 114 PHE A CA 1
ATOM 882 C C . PHE A 1 114 ? 8.349 -9.579 -3.760 1.00 88.69 114 PHE A C 1
ATOM 884 O O . PHE A 1 114 ? 9.570 -9.702 -3.834 1.00 88.69 114 PHE A O 1
ATOM 891 N N . LEU A 1 115 ? 7.770 -8.545 -3.148 1.00 88.94 115 LEU A N 1
ATOM 892 C CA . LEU A 1 115 ? 8.538 -7.415 -2.646 1.00 88.94 115 LEU A CA 1
ATOM 893 C C . LEU A 1 115 ? 9.499 -7.829 -1.524 1.00 88.94 115 LEU A C 1
ATOM 895 O O . LEU A 1 115 ? 10.661 -7.427 -1.521 1.00 88.94 115 LEU A O 1
ATOM 899 N N . LYS A 1 116 ? 9.056 -8.691 -0.599 1.00 89.06 116 LYS A N 1
ATOM 900 C CA . LYS A 1 116 ? 9.921 -9.247 0.454 1.00 89.06 116 LYS A CA 1
ATOM 901 C C . LYS A 1 116 ? 11.105 -10.030 -0.120 1.00 89.06 116 LYS A C 1
ATOM 903 O O . LYS A 1 116 ? 12.201 -9.921 0.415 1.00 89.06 116 LYS A O 1
ATOM 908 N N . ARG A 1 117 ? 10.916 -10.793 -1.202 1.00 92.12 117 ARG A N 1
ATOM 909 C CA . ARG A 1 117 ? 12.008 -11.527 -1.869 1.00 92.12 117 ARG A CA 1
ATOM 910 C C . ARG A 1 117 ? 13.055 -10.595 -2.474 1.00 92.12 117 ARG A C 1
ATOM 912 O O . ARG A 1 117 ? 14.231 -10.916 -2.391 1.00 92.12 117 ARG A O 1
ATOM 919 N N . LEU A 1 118 ? 12.641 -9.463 -3.042 1.00 89.94 118 LEU A N 1
ATOM 920 C CA . LEU A 1 118 ? 13.564 -8.488 -3.632 1.00 89.94 118 LEU A CA 1
ATOM 921 C C . LEU A 1 118 ? 14.294 -7.647 -2.582 1.00 89.94 118 LEU A C 1
ATOM 923 O O . LEU A 1 118 ? 15.466 -7.332 -2.741 1.00 89.94 118 LEU A O 1
ATOM 927 N N . THR A 1 119 ? 13.605 -7.284 -1.502 1.00 89.12 119 THR A N 1
ATOM 928 C CA . THR A 1 119 ? 14.136 -6.347 -0.498 1.00 89.12 119 THR A CA 1
ATOM 929 C C . THR A 1 119 ? 14.949 -7.020 0.605 1.00 89.12 119 THR A C 1
ATOM 931 O O . THR A 1 119 ? 15.885 -6.417 1.123 1.00 89.12 119 THR A O 1
ATOM 934 N N . LYS A 1 120 ? 14.635 -8.270 0.970 1.00 87.94 120 LYS A N 1
ATOM 935 C CA . LYS A 1 120 ? 15.306 -8.982 2.072 1.00 87.94 120 LYS A CA 1
ATOM 936 C C . LYS A 1 120 ? 16.813 -9.218 1.845 1.00 87.94 120 LYS A C 1
ATOM 938 O O . LYS A 1 120 ? 17.553 -9.044 2.809 1.00 87.94 120 LYS A O 1
ATOM 943 N N . PRO A 1 121 ? 17.295 -9.570 0.634 1.00 89.00 121 PRO A N 1
ATOM 944 C CA . PRO A 1 121 ? 18.727 -9.757 0.389 1.00 89.00 121 PRO A CA 1
ATOM 945 C C . PRO A 1 121 ? 19.552 -8.472 0.531 1.00 89.00 121 PRO A C 1
ATOM 947 O O . PRO A 1 121 ? 20.720 -8.541 0.886 1.00 89.00 121 PRO A O 1
ATOM 950 N N . GLY A 1 122 ? 18.946 -7.303 0.294 1.00 82.31 122 GLY A N 1
ATOM 951 C CA . GLY A 1 122 ? 19.636 -6.010 0.330 1.00 82.31 122 GLY A CA 1
ATOM 952 C C . GLY A 1 122 ? 19.948 -5.466 1.729 1.00 82.31 122 GLY A C 1
ATOM 953 O O . GLY A 1 122 ? 20.442 -4.353 1.824 1.00 82.31 122 GLY A O 1
ATOM 954 N N . MET A 1 123 ? 19.639 -6.204 2.808 1.00 81.69 123 MET A N 1
ATOM 955 C CA . MET A 1 123 ? 19.785 -5.756 4.210 1.00 81.69 123 MET A CA 1
ATOM 956 C C . MET A 1 123 ? 19.066 -4.429 4.529 1.00 81.69 123 MET A C 1
ATOM 958 O O . MET A 1 123 ? 19.451 -3.693 5.434 1.00 81.69 123 MET A O 1
ATOM 962 N N . GLY A 1 124 ? 17.967 -4.148 3.824 1.00 82.06 124 GLY A N 1
ATOM 963 C CA . GLY A 1 124 ? 17.174 -2.934 4.010 1.00 82.06 124 GLY A CA 1
ATOM 964 C C . GLY A 1 124 ? 17.636 -1.762 3.144 1.00 82.06 124 GLY A C 1
ATOM 965 O O . GLY A 1 124 ? 18.420 -1.910 2.216 1.00 82.06 124 GLY A O 1
ATOM 966 N N . PHE A 1 125 ? 17.076 -0.586 3.416 1.00 87.38 125 PHE A N 1
ATOM 967 C CA . PHE A 1 125 ? 17.374 0.639 2.680 1.00 87.38 125 PHE A CA 1
ATOM 968 C C . PHE A 1 125 ? 18.025 1.650 3.618 1.00 87.38 125 PHE A C 1
ATOM 970 O O . PHE A 1 125 ? 17.503 1.906 4.701 1.00 87.38 125 PHE A O 1
ATOM 977 N N . PHE A 1 126 ? 19.127 2.256 3.179 1.00 84.31 126 PHE A N 1
ATOM 978 C CA . PHE A 1 126 ? 19.865 3.250 3.964 1.00 84.31 126 PHE A CA 1
ATOM 979 C C . PHE A 1 126 ? 19.144 4.602 4.073 1.00 84.31 126 PHE A C 1
ATOM 981 O O . PHE A 1 126 ? 19.386 5.349 5.014 1.00 84.31 126 PHE A O 1
ATOM 988 N N . SER A 1 127 ? 18.243 4.924 3.135 1.00 90.69 127 SER A N 1
ATOM 989 C CA . SER A 1 127 ? 17.455 6.159 3.165 1.00 90.69 127 SER A CA 1
ATOM 990 C C . SER A 1 127 ? 15.991 5.911 2.802 1.00 90.69 127 SER A C 1
ATOM 992 O O . SER A 1 127 ? 15.668 5.013 2.016 1.00 90.69 127 SER A O 1
ATOM 994 N N . PHE A 1 128 ? 15.102 6.738 3.357 1.00 90.81 128 PHE A N 1
ATOM 995 C CA . PHE A 1 128 ? 13.673 6.694 3.048 1.00 90.81 128 PHE A CA 1
ATOM 996 C C . PHE A 1 128 ? 13.397 7.001 1.571 1.00 90.81 128 PHE A C 1
ATOM 998 O O . PHE A 1 128 ? 12.587 6.322 0.947 1.00 90.81 128 PHE A O 1
ATOM 1005 N N . GLU A 1 129 ? 14.106 7.975 0.999 1.00 92.50 129 GLU A N 1
ATOM 1006 C CA . GLU A 1 129 ? 13.963 8.374 -0.405 1.00 92.50 129 GLU A CA 1
ATOM 1007 C C . GLU A 1 129 ? 14.355 7.231 -1.352 1.00 92.50 129 GLU A C 1
ATOM 1009 O O . GLU A 1 129 ? 13.626 6.890 -2.285 1.00 92.50 129 GLU A O 1
ATOM 1014 N N . THR A 1 130 ? 15.481 6.571 -1.073 1.00 92.38 130 THR A N 1
ATOM 1015 C CA . THR A 1 130 ? 15.935 5.407 -1.844 1.00 92.38 130 THR A CA 1
ATOM 1016 C C . THR A 1 130 ? 14.937 4.260 -1.731 1.00 92.38 130 THR A C 1
ATOM 1018 O O . THR A 1 130 ? 14.604 3.634 -2.741 1.00 92.38 130 THR A O 1
ATOM 1021 N N . ALA A 1 131 ? 14.423 4.001 -0.525 1.00 91.88 131 ALA A N 1
ATOM 1022 C CA . ALA A 1 131 ? 13.403 2.986 -0.302 1.00 91.88 131 ALA A CA 1
ATOM 1023 C C . ALA A 1 131 ? 12.132 3.280 -1.105 1.00 91.88 131 ALA A C 1
ATOM 1025 O O . ALA A 1 131 ? 11.620 2.393 -1.786 1.00 91.88 131 ALA A O 1
ATOM 1026 N N . TRP A 1 132 ? 11.654 4.526 -1.063 1.00 92.88 132 TRP A 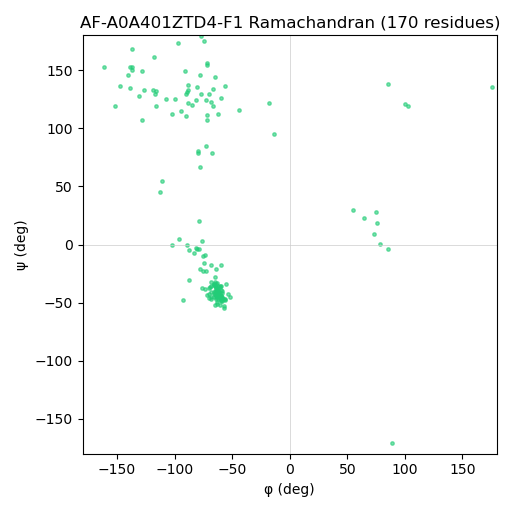N 1
ATOM 1027 C CA . TRP A 1 132 ? 10.466 4.968 -1.786 1.00 92.88 132 TRP A CA 1
ATOM 1028 C C . TRP A 1 132 ? 10.600 4.727 -3.289 1.00 92.88 132 TRP A C 1
ATOM 1030 O O . TRP A 1 132 ? 9.774 4.019 -3.869 1.00 92.88 132 TRP A O 1
ATOM 1040 N N . ARG A 1 133 ? 11.671 5.243 -3.905 1.00 92.62 133 ARG A N 1
ATOM 1041 C CA . ARG A 1 133 ? 11.917 5.106 -5.351 1.00 92.62 133 ARG A CA 1
ATOM 1042 C C . ARG A 1 133 ? 12.060 3.647 -5.775 1.00 92.62 133 ARG A C 1
ATOM 1044 O O . ARG A 1 133 ? 11.481 3.229 -6.775 1.00 92.62 133 ARG A O 1
ATOM 1051 N N . THR A 1 134 ? 12.796 2.857 -4.995 1.00 92.31 134 THR A N 1
ATOM 1052 C CA . THR A 1 134 ? 13.047 1.448 -5.324 1.00 92.31 134 THR A CA 1
ATOM 1053 C C . THR A 1 134 ? 11.775 0.611 -5.213 1.00 92.31 134 THR A C 1
ATOM 1055 O O . THR A 1 134 ? 11.451 -0.150 -6.123 1.00 92.31 134 THR A O 1
ATOM 1058 N N . ILE A 1 135 ? 11.015 0.771 -4.123 1.00 92.31 135 ILE A N 1
ATOM 1059 C CA . ILE A 1 135 ? 9.748 0.056 -3.924 1.00 92.31 135 ILE A CA 1
ATOM 1060 C C . ILE A 1 135 ? 8.734 0.459 -4.997 1.00 92.31 135 ILE A C 1
ATOM 1062 O O . ILE A 1 135 ? 8.062 -0.415 -5.538 1.00 92.31 135 ILE A O 1
ATOM 1066 N N . GLN A 1 136 ? 8.663 1.745 -5.357 1.00 91.69 136 GLN A N 1
ATOM 1067 C CA . GLN A 1 136 ? 7.816 2.209 -6.455 1.00 91.69 136 GLN A CA 1
ATOM 1068 C C . GLN A 1 136 ? 8.155 1.494 -7.768 1.00 91.69 136 GLN A C 1
ATOM 1070 O O . GLN A 1 136 ? 7.252 0.978 -8.423 1.00 91.69 136 GLN A O 1
ATOM 1075 N N . GLY A 1 137 ? 9.439 1.393 -8.123 1.00 92.25 137 GLY A N 1
ATOM 1076 C CA . GLY A 1 137 ? 9.870 0.642 -9.304 1.00 92.25 137 GLY A CA 1
ATOM 1077 C C . GLY A 1 137 ? 9.469 -0.836 -9.246 1.00 92.25 137 GLY A C 1
ATOM 1078 O O . GLY A 1 137 ? 8.937 -1.374 -10.216 1.00 92.25 137 GLY A O 1
ATOM 1079 N N . PHE A 1 138 ? 9.656 -1.492 -8.097 1.00 92.06 138 PHE A N 1
ATOM 1080 C CA . PHE A 1 138 ? 9.261 -2.892 -7.916 1.00 92.06 138 PHE A CA 1
ATOM 1081 C C . PHE A 1 138 ? 7.753 -3.112 -8.051 1.00 92.06 138 PHE A C 1
ATOM 1083 O O . PHE A 1 138 ? 7.343 -4.082 -8.688 1.00 92.06 138 PHE A O 1
ATOM 1090 N N . GLU A 1 139 ? 6.928 -2.230 -7.488 1.00 91.81 139 GLU A N 1
ATOM 1091 C CA . GLU A 1 139 ? 5.471 -2.317 -7.613 1.00 91.81 139 GLU A CA 1
ATOM 1092 C C . GLU A 1 139 ? 5.022 -2.097 -9.060 1.00 91.81 139 GLU A C 1
ATOM 1094 O O . GLU A 1 139 ? 4.249 -2.905 -9.569 1.00 91.81 139 GLU A O 1
ATOM 1099 N N . VAL A 1 140 ? 5.562 -1.095 -9.764 1.00 90.88 140 VAL A N 1
ATOM 1100 C CA . VAL A 1 140 ? 5.250 -0.852 -11.187 1.00 90.88 140 VAL A CA 1
ATOM 1101 C C . VAL A 1 140 ? 5.603 -2.070 -12.044 1.00 90.88 140 VAL A C 1
ATOM 1103 O O . VAL A 1 140 ? 4.789 -2.525 -12.848 1.00 90.88 140 VAL A O 1
ATOM 1106 N N . MET A 1 141 ? 6.778 -2.664 -11.830 1.00 91.06 141 MET A N 1
ATOM 1107 C CA . MET A 1 141 ? 7.177 -3.885 -12.539 1.00 91.06 141 MET A CA 1
ATOM 1108 C C . MET A 1 141 ? 6.282 -5.082 -12.188 1.00 91.06 141 MET A C 1
ATOM 1110 O O . MET A 1 141 ? 6.034 -5.944 -13.033 1.00 91.06 141 MET A O 1
ATOM 1114 N N . ASN A 1 142 ? 5.766 -5.148 -10.958 1.00 90.62 142 ASN A N 1
ATOM 1115 C CA . ASN A 1 142 ? 4.812 -6.176 -10.547 1.00 90.62 142 ASN A CA 1
ATOM 1116 C C . ASN A 1 142 ? 3.437 -5.975 -11.211 1.00 90.62 142 ASN A C 1
ATOM 1118 O O . ASN A 1 142 ? 2.860 -6.940 -11.711 1.00 90.62 142 ASN A O 1
ATOM 1122 N N . MET A 1 143 ? 2.939 -4.736 -11.279 1.00 90.44 143 MET A N 1
ATOM 1123 C CA . MET A 1 143 ? 1.708 -4.377 -11.998 1.00 90.44 143 MET A CA 1
ATOM 1124 C C . MET A 1 143 ? 1.813 -4.744 -13.485 1.00 90.44 143 MET A C 1
ATOM 1126 O O . MET A 1 143 ? 0.918 -5.396 -14.026 1.00 90.44 143 MET A O 1
ATOM 1130 N N . LEU A 1 144 ? 2.943 -4.417 -14.124 1.00 90.38 144 LEU A N 1
ATOM 1131 C CA . LEU A 1 144 ? 3.232 -4.787 -15.511 1.00 90.38 144 LEU A CA 1
ATOM 1132 C C . LEU A 1 144 ? 3.214 -6.309 -15.697 1.00 90.38 144 LEU A C 1
ATOM 1134 O O . LEU A 1 144 ? 2.507 -6.819 -16.564 1.00 90.38 144 LEU A O 1
ATOM 1138 N N . ARG A 1 145 ? 3.911 -7.053 -14.829 1.00 88.19 145 ARG A N 1
ATOM 1139 C CA . ARG A 1 145 ? 3.943 -8.526 -14.861 1.00 88.19 145 ARG A CA 1
ATOM 1140 C C . ARG A 1 145 ? 2.555 -9.145 -14.697 1.00 88.19 145 ARG A C 1
ATOM 1142 O O . ARG A 1 145 ? 2.278 -10.179 -15.304 1.00 88.19 145 ARG A O 1
ATOM 1149 N N . LYS A 1 146 ? 1.692 -8.531 -13.882 1.00 88.25 146 LYS A N 1
ATOM 1150 C CA . LYS A 1 146 ? 0.298 -8.950 -13.678 1.00 88.25 146 LYS A CA 1
ATOM 1151 C C . LYS A 1 146 ? -0.632 -8.581 -14.837 1.00 88.25 146 LYS A C 1
ATOM 1153 O O . LYS A 1 146 ? -1.750 -9.084 -14.850 1.00 88.25 146 LYS A O 1
ATOM 1158 N N . GLY A 1 147 ? -0.181 -7.773 -15.797 1.00 88.94 147 GLY A N 1
ATOM 1159 C CA . GLY A 1 147 ? -1.006 -7.288 -16.904 1.00 88.94 147 GLY A CA 1
ATOM 1160 C C . GLY A 1 147 ? -1.992 -6.193 -16.491 1.00 88.94 147 GLY A C 1
ATOM 1161 O O . GLY A 1 147 ? -3.064 -6.088 -17.069 1.00 88.94 147 GLY A O 1
ATOM 1162 N N . GLN A 1 148 ? -1.664 -5.409 -15.459 1.00 88.75 148 GLN A N 1
ATOM 1163 C CA . GLN A 1 148 ? -2.503 -4.293 -14.988 1.00 88.75 148 GLN A CA 1
ATOM 1164 C C . GLN A 1 148 ? -2.284 -3.004 -15.783 1.00 88.75 148 GLN A C 1
ATOM 1166 O O . GLN A 1 148 ? -2.984 -2.017 -15.577 1.00 88.75 148 GLN A O 1
ATOM 1171 N N . VAL A 1 149 ? -1.295 -2.998 -16.673 1.00 86.62 149 VAL A N 1
ATOM 1172 C CA . VAL A 1 149 ? -0.985 -1.858 -17.531 1.00 86.62 149 VAL A CA 1
ATOM 1173 C C . VAL A 1 149 ? -1.791 -1.991 -18.818 1.00 86.62 149 VAL A C 1
ATOM 1175 O O . VAL A 1 149 ? -1.769 -3.035 -19.468 1.00 86.62 149 VAL A O 1
ATOM 1178 N N . GLN A 1 150 ? -2.499 -0.925 -19.194 1.00 82.50 150 GLN A N 1
ATOM 1179 C CA . GLN A 1 150 ? -3.290 -0.901 -20.423 1.00 82.50 150 GLN A CA 1
ATOM 1180 C C . GLN A 1 150 ? -2.423 -1.224 -21.648 1.00 82.50 150 GLN A C 1
ATOM 1182 O O . GLN A 1 150 ? -1.306 -0.728 -21.788 1.00 82.50 150 GLN A O 1
ATOM 1187 N N . GLY A 1 151 ? -2.947 -2.068 -22.538 1.00 80.62 151 GLY A N 1
ATOM 1188 C CA . GLY A 1 151 ? -2.257 -2.473 -23.766 1.00 80.62 151 GLY A CA 1
ATOM 1189 C C . GLY A 1 151 ? -1.172 -3.540 -23.584 1.00 80.62 151 GLY A C 1
ATOM 1190 O O . GLY A 1 151 ? -0.569 -3.947 -24.576 1.00 80.62 151 GLY A O 1
ATOM 1191 N N . VAL A 1 152 ? -0.934 -4.029 -22.360 1.00 85.69 152 VAL A N 1
ATOM 1192 C CA . VAL A 1 152 ? 0.036 -5.097 -22.097 1.00 85.69 152 VAL A CA 1
ATOM 1193 C C . VAL A 1 152 ? -0.599 -6.220 -21.287 1.00 85.69 152 VAL A C 1
ATOM 1195 O O . VAL A 1 152 ? -0.835 -6.105 -20.086 1.00 85.69 152 VAL A O 1
ATOM 1198 N N . ASN A 1 153 ? -0.840 -7.345 -21.956 1.00 88.19 153 ASN A N 1
ATOM 1199 C CA . ASN A 1 153 ? -1.428 -8.517 -21.326 1.00 88.19 153 ASN A CA 1
ATOM 1200 C C . ASN A 1 153 ? -0.441 -9.215 -20.382 1.00 88.19 153 ASN A C 1
ATOM 1202 O O . ASN A 1 153 ? 0.785 -9.168 -20.539 1.00 88.19 153 ASN A O 1
ATOM 1206 N N . LYS A 1 154 ? -0.995 -9.931 -19.403 1.00 88.50 154 LYS A N 1
ATOM 1207 C CA . LYS A 1 154 ? -0.219 -10.808 -18.526 1.00 88.50 154 LYS A CA 1
ATOM 1208 C C . LYS A 1 154 ? 0.483 -11.887 -19.359 1.00 88.50 154 LYS A C 1
ATOM 1210 O O . LYS A 1 154 ? -0.170 -12.621 -20.090 1.00 88.50 154 LYS A O 1
ATOM 1215 N N . GLY A 1 155 ? 1.801 -12.009 -19.200 1.00 84.56 155 GLY A N 1
ATOM 1216 C CA . GLY A 1 155 ? 2.613 -13.018 -19.891 1.00 84.56 155 GLY A CA 1
ATOM 1217 C C . GLY A 1 155 ? 3.091 -12.623 -21.292 1.00 84.56 155 GLY A C 1
ATOM 1218 O O . GLY A 1 155 ? 3.884 -13.358 -21.872 1.00 84.56 155 GLY A O 1
ATOM 1219 N N . ASP A 1 156 ? 2.686 -11.462 -21.815 1.00 89.56 156 ASP A N 1
ATOM 1220 C CA . ASP A 1 156 ? 3.194 -10.931 -23.083 1.00 89.56 156 ASP A CA 1
ATOM 1221 C C . ASP A 1 156 ? 4.562 -10.262 -22.874 1.00 89.56 156 ASP A C 1
ATOM 1223 O O . ASP A 1 156 ? 4.682 -9.043 -22.735 1.00 89.56 156 ASP A O 1
ATOM 1227 N N . VAL A 1 157 ? 5.608 -11.088 -22.779 1.00 88.38 157 VAL A N 1
ATOM 1228 C CA . VAL A 1 157 ? 6.974 -10.639 -22.461 1.00 88.38 157 VAL A CA 1
ATOM 1229 C C . VAL A 1 157 ? 7.497 -9.647 -23.501 1.00 88.38 157 VAL A C 1
ATOM 1231 O O . VAL A 1 157 ? 8.170 -8.687 -23.132 1.00 88.38 157 VAL A O 1
ATOM 1234 N N . GLN A 1 158 ? 7.160 -9.841 -24.779 1.00 89.69 158 GLN A N 1
ATOM 1235 C CA . GLN A 1 158 ? 7.589 -8.949 -25.856 1.00 89.69 158 GLN A CA 1
ATOM 1236 C C . GLN A 1 158 ? 6.977 -7.561 -25.684 1.00 89.69 158 GLN A C 1
ATOM 1238 O O . GLN A 1 158 ? 7.719 -6.584 -25.607 1.00 89.69 158 GLN A O 1
ATOM 1243 N N . ARG A 1 159 ? 5.650 -7.455 -25.515 1.00 89.44 159 ARG A N 1
ATOM 1244 C CA . ARG A 1 159 ? 5.016 -6.146 -25.288 1.00 89.44 159 ARG A CA 1
ATOM 1245 C C . ARG A 1 159 ? 5.464 -5.494 -23.984 1.00 89.44 159 ARG A C 1
ATOM 1247 O O . ARG A 1 159 ? 5.643 -4.278 -23.959 1.00 89.44 159 ARG A O 1
ATOM 1254 N N . GLN A 1 160 ? 5.678 -6.274 -22.921 1.00 90.06 160 GLN A N 1
ATOM 1255 C CA . GLN A 1 160 ? 6.241 -5.763 -21.666 1.00 90.06 160 GLN A CA 1
ATOM 1256 C C . GLN A 1 160 ? 7.630 -5.152 -21.891 1.00 90.06 160 GLN A C 1
ATOM 1258 O O . GLN A 1 160 ? 7.873 -4.024 -21.464 1.00 90.06 160 GLN A O 1
ATOM 1263 N N . ALA A 1 161 ? 8.520 -5.858 -22.592 1.00 89.94 161 ALA A N 1
ATOM 1264 C CA . ALA A 1 161 ? 9.866 -5.382 -22.893 1.00 89.94 161 ALA A CA 1
ATOM 1265 C C . ALA A 1 161 ? 9.850 -4.137 -23.790 1.00 89.94 161 ALA A C 1
ATOM 1267 O O . ALA A 1 161 ? 10.520 -3.157 -23.473 1.00 89.94 161 ALA A O 1
ATOM 1268 N N . THR A 1 162 ? 9.037 -4.127 -24.851 1.00 91.12 162 THR A N 1
ATOM 1269 C CA . THR A 1 162 ? 8.896 -2.969 -25.748 1.00 91.12 162 THR A CA 1
ATOM 1270 C C . THR A 1 162 ? 8.358 -1.742 -25.014 1.00 91.12 162 THR A C 1
ATOM 1272 O O . THR A 1 162 ? 8.856 -0.637 -25.225 1.00 91.12 162 THR A O 1
ATOM 1275 N N . LEU A 1 163 ? 7.370 -1.911 -24.127 1.00 89.19 163 LEU A N 1
ATOM 1276 C CA . LEU A 1 163 ? 6.839 -0.810 -23.322 1.00 89.19 163 LEU A CA 1
ATOM 1277 C C . LEU A 1 163 ? 7.921 -0.217 -22.413 1.00 89.19 163 LEU A C 1
ATOM 1279 O O . LEU A 1 163 ? 8.061 1.004 -22.354 1.00 89.19 163 LEU A O 1
ATOM 1283 N N . VAL A 1 164 ? 8.702 -1.068 -21.741 1.00 88.88 164 VAL A N 1
ATOM 1284 C CA . VAL A 1 164 ? 9.812 -0.627 -20.885 1.00 88.88 164 VAL A CA 1
ATOM 1285 C C . VAL A 1 164 ? 10.878 0.086 -21.717 1.00 88.88 164 VAL A C 1
ATOM 1287 O O . VAL A 1 164 ? 11.249 1.205 -21.378 1.00 88.88 164 VAL A O 1
ATOM 1290 N N . ALA A 1 165 ? 11.321 -0.500 -22.831 1.00 90.69 165 ALA A N 1
ATOM 1291 C CA . ALA A 1 165 ? 12.314 0.111 -23.713 1.00 90.69 165 ALA A CA 1
ATOM 1292 C C . ALA A 1 165 ? 11.868 1.503 -24.188 1.00 90.69 165 ALA A C 1
ATOM 1294 O O . ALA A 1 165 ? 12.609 2.474 -24.042 1.00 90.69 165 ALA A O 1
ATOM 1295 N N . ARG A 1 166 ? 10.610 1.630 -24.630 1.00 91.00 166 ARG A N 1
ATOM 1296 C CA . ARG A 1 166 ? 10.018 2.908 -25.045 1.00 91.00 166 ARG A CA 1
ATOM 1297 C C . ARG A 1 166 ? 9.990 3.940 -23.915 1.00 91.00 166 ARG A C 1
ATOM 1299 O O . ARG A 1 166 ? 10.320 5.096 -24.158 1.00 91.00 166 ARG A O 1
ATOM 1306 N N . LEU A 1 167 ? 9.599 3.545 -22.701 1.00 89.44 167 LEU A N 1
ATOM 1307 C CA . LEU A 1 167 ? 9.551 4.430 -21.526 1.00 89.44 167 LEU A CA 1
ATOM 1308 C C . LEU A 1 167 ? 10.921 5.014 -21.171 1.00 89.44 167 LEU A C 1
ATOM 1310 O O . LEU A 1 167 ? 10.999 6.162 -20.743 1.00 89.44 167 LEU A O 1
ATOM 1314 N N . PHE A 1 168 ? 11.985 4.235 -21.362 1.00 89.00 168 PHE A N 1
ATOM 1315 C CA . PHE A 1 168 ? 13.359 4.647 -21.073 1.00 89.00 168 PHE A CA 1
ATOM 1316 C C . PHE A 1 168 ? 14.114 5.186 -22.297 1.00 89.00 168 PHE A C 1
ATOM 1318 O O . PHE A 1 168 ? 15.298 5.493 -22.185 1.00 89.00 168 PHE A O 1
ATOM 1325 N N . GLY A 1 169 ? 13.455 5.316 -23.454 1.00 89.88 169 GLY A N 1
ATOM 1326 C CA . GLY A 1 169 ? 14.088 5.794 -24.687 1.00 89.88 169 GLY A CA 1
ATOM 1327 C C . GLY A 1 169 ? 15.183 4.865 -25.220 1.00 89.88 169 GLY A C 1
ATOM 1328 O O . GLY A 1 169 ? 16.072 5.313 -25.939 1.00 89.88 169 GLY A O 1
ATOM 1329 N N . ILE A 1 170 ? 15.142 3.582 -24.858 1.00 88.06 170 ILE A N 1
ATOM 1330 C CA . ILE A 1 170 ? 16.063 2.571 -25.371 1.00 88.06 170 ILE A CA 1
ATOM 1331 C C . ILE A 1 170 ? 15.530 2.149 -26.739 1.00 88.06 170 ILE A C 1
ATOM 1333 O O . ILE A 1 170 ? 14.368 1.755 -26.856 1.00 88.06 170 ILE A O 1
ATOM 1337 N N . VAL A 1 171 ? 16.363 2.260 -27.775 1.00 67.75 171 VAL A N 1
ATOM 1338 C CA . VAL A 1 171 ? 16.033 1.743 -29.108 1.00 67.75 171 VAL A CA 1
ATOM 1339 C C . VAL A 1 171 ? 15.873 0.227 -28.972 1.00 67.75 171 VAL A C 1
ATOM 1341 O O . VAL A 1 171 ? 16.830 -0.455 -28.608 1.00 67.75 171 VAL A O 1
ATOM 1344 N N . ALA A 1 172 ? 14.641 -0.253 -29.144 1.00 55.56 172 ALA A N 1
ATOM 1345 C CA . ALA A 1 172 ? 14.294 -1.670 -29.075 1.00 55.56 172 ALA A CA 1
ATOM 1346 C C . ALA A 1 172 ? 14.700 -2.403 -30.356 1.00 55.56 172 ALA A C 1
ATOM 1348 O O . ALA A 1 172 ? 14.571 -1.787 -31.439 1.00 55.56 172 ALA A O 1
#

Secondary structure (DSSP, 8-state):
-EEEEEE-TTS-EEEEEEES--SHHHHHHHHHHHHHHHHHHHHTS-----------------------SEEE--S-THHHHHHHHHHHTTSS-TTPEEE--GGGGHHHHHHTHHHHHHHGGGTS-SSHHHHHHHHHHHHHHHHHHHT-STT--TT-HHHHHHHHHHHTT---

pLDDT: mean 81.47, std 17.82, range [27.89, 95.12]